Protein AF-A0A6B3RR26-F1 (afdb_monomer)

Radius of gyration: 13.53 Å; Cα contacts (8 Å, |Δi|>4): 14; chains: 1; bounding box: 30×25×24 Å

Solvent-accessible surface area (backbone atoms only — not comparable to full-atom values): 3726 Å² total; per-residue (Å²): 97,66,71,64,49,48,68,61,48,47,66,73,76,41,95,70,55,68,65,62,50,51,54,53,53,51,53,51,27,60,77,66,74,41,83,76,74,94,61,84,53,60,92,76,35,74,69,50,76,71,42,80,82,71,80,77,109

Foldseek 3Di:
DVVVVCVVVVVVVDPDDPVNVVVVVVVVCVVVVHDDDPDDDPCPDPVVVVDPVNPPD

Mean predicted aligned error: 7.21 Å

Structure (mmCIF, N/CA/C/O backbone):
data_AF-A0A6B3RR26-F1
#
_entry.id   AF-A0A6B3RR26-F1
#
loop_
_atom_site.group_PDB
_atom_site.id
_atom_site.type_symbol
_atom_site.label_atom_id
_atom_site.label_alt_id
_atom_site.label_comp_id
_atom_site.label_asym_id
_atom_site.label_entity_id
_atom_site.label_seq_id
_atom_site.pdbx_PDB_ins_code
_atom_site.Cartn_x
_atom_site.Cartn_y
_atom_site.Cartn_z
_atom_site.occupancy
_atom_site.B_iso_or_equiv
_atom_site.auth_seq_id
_atom_site.auth_comp_id
_atom_site.auth_asym_id
_atom_site.auth_atom_id
_atom_site.pdbx_PDB_model_num
ATOM 1 N N . MET A 1 1 ? 15.025 1.372 7.594 1.00 68.00 1 MET A N 1
ATOM 2 C CA . MET A 1 1 ? 14.111 1.736 6.475 1.00 68.00 1 MET A CA 1
ATOM 3 C C . MET A 1 1 ? 13.828 0.620 5.447 1.00 68.00 1 MET A C 1
ATOM 5 O O . MET A 1 1 ? 13.607 0.921 4.278 1.00 68.00 1 MET A O 1
ATOM 9 N N . LYS A 1 2 ? 13.776 -0.665 5.828 1.00 77.94 2 LYS A N 1
ATOM 10 C CA . LYS A 1 2 ? 13.583 -1.754 4.849 1.00 77.94 2 LYS A CA 1
ATOM 11 C C . LYS A 1 2 ? 12.233 -1.674 4.120 1.00 77.94 2 LYS A C 1
ATOM 13 O O . LYS A 1 2 ? 12.204 -1.782 2.903 1.00 77.94 2 LYS A O 1
ATOM 18 N N . ASP A 1 3 ? 11.157 -1.382 4.849 1.00 80.62 3 ASP A N 1
ATOM 19 C CA . ASP A 1 3 ? 9.809 -1.348 4.269 1.00 80.62 3 ASP A CA 1
ATOM 20 C C . ASP A 1 3 ? 9.659 -0.268 3.182 1.00 80.62 3 ASP A C 1
ATOM 22 O O . ASP A 1 3 ? 9.023 -0.500 2.160 1.00 80.62 3 ASP A O 1
ATOM 26 N N . PHE A 1 4 ? 10.309 0.892 3.342 1.00 80.81 4 PHE A N 1
ATOM 27 C CA . PHE A 1 4 ? 10.322 1.942 2.314 1.00 80.81 4 PHE A CA 1
ATOM 28 C C . PHE A 1 4 ? 11.147 1.554 1.085 1.00 80.81 4 PHE A C 1
ATOM 30 O O . PHE A 1 4 ? 10.763 1.870 -0.041 1.00 80.81 4 PHE A O 1
ATOM 37 N N . TYR A 1 5 ? 12.268 0.856 1.291 1.00 83.00 5 TYR A N 1
ATOM 38 C CA . TYR A 1 5 ? 13.072 0.347 0.186 1.00 83.00 5 TYR A CA 1
ATOM 39 C C . TYR A 1 5 ? 12.301 -0.702 -0.618 1.00 83.00 5 TYR A C 1
ATOM 41 O O . TYR A 1 5 ? 12.270 -0.625 -1.844 1.00 83.00 5 TYR A O 1
ATOM 49 N N . ASP A 1 6 ? 11.621 -1.625 0.062 1.00 85.25 6 ASP A N 1
ATOM 50 C CA . ASP A 1 6 ? 10.803 -2.655 -0.578 1.00 85.25 6 ASP A CA 1
ATOM 51 C C . ASP A 1 6 ? 9.650 -2.017 -1.381 1.00 85.25 6 ASP A C 1
ATOM 53 O O . ASP A 1 6 ? 9.429 -2.396 -2.531 1.00 85.25 6 ASP A O 1
ATOM 57 N N . LEU A 1 7 ? 8.992 -0.971 -0.856 1.00 83.94 7 LEU A N 1
ATOM 58 C CA . LEU A 1 7 ? 7.960 -0.207 -1.581 1.00 83.94 7 LEU A CA 1
ATOM 59 C C . LEU A 1 7 ? 8.475 0.472 -2.862 1.00 83.94 7 LEU A C 1
ATOM 61 O O . LEU A 1 7 ? 7.712 0.643 -3.811 1.00 83.94 7 LEU A O 1
ATOM 65 N N . TRP A 1 8 ? 9.753 0.851 -2.913 1.00 83.81 8 TRP A N 1
ATOM 66 C CA . TRP A 1 8 ? 10.374 1.440 -4.103 1.00 83.81 8 TRP A CA 1
ATOM 67 C C . TRP A 1 8 ? 10.935 0.392 -5.074 1.00 83.81 8 TRP A C 1
ATOM 69 O O . TRP A 1 8 ? 10.873 0.581 -6.292 1.00 83.81 8 TRP A O 1
ATOM 79 N N . ALA A 1 9 ? 11.504 -0.697 -4.556 1.00 88.25 9 ALA A N 1
ATOM 80 C CA . ALA A 1 9 ? 12.186 -1.721 -5.339 1.00 88.25 9 ALA A CA 1
ATOM 81 C C . ALA A 1 9 ? 11.211 -2.723 -5.975 1.00 88.25 9 ALA A C 1
ATOM 83 O O . ALA A 1 9 ? 11.399 -3.104 -7.132 1.00 88.25 9 ALA A O 1
ATOM 84 N N . LEU A 1 10 ? 10.154 -3.126 -5.260 1.00 87.25 10 LEU A N 1
ATOM 85 C CA . LEU A 1 10 ? 9.211 -4.149 -5.725 1.00 87.25 10 LEU A CA 1
ATOM 86 C C . LEU A 1 10 ? 8.500 -3.760 -7.032 1.00 87.25 10 LEU A C 1
ATOM 88 O O . LEU A 1 10 ? 8.587 -4.542 -7.976 1.00 87.25 10 LEU A O 1
ATOM 92 N N . 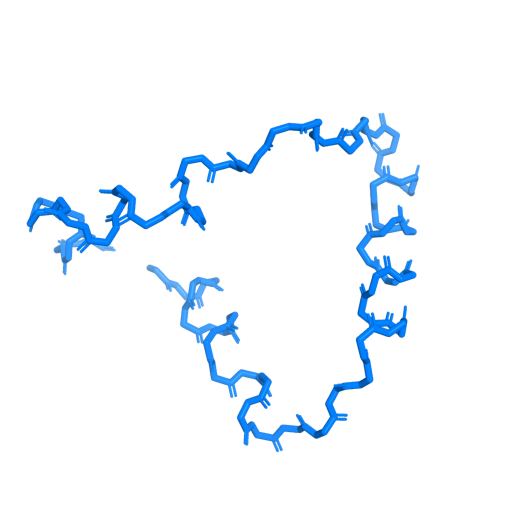PRO A 1 11 ? 7.901 -2.560 -7.182 1.00 86.19 11 PRO A N 1
ATOM 93 C CA . PRO A 1 11 ? 7.209 -2.191 -8.423 1.00 86.19 11 PRO A CA 1
ATOM 94 C C . PRO A 1 11 ? 8.133 -2.077 -9.641 1.00 86.19 11 PRO A C 1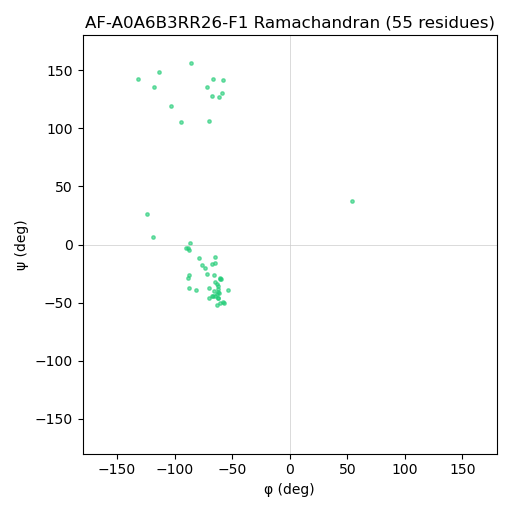
ATOM 96 O O . PRO A 1 11 ? 7.666 -2.036 -10.774 1.00 86.19 11 PRO A O 1
ATOM 99 N N . LYS A 1 12 ? 9.451 -1.989 -9.418 1.00 87.00 12 LYS A N 1
ATOM 100 C CA . LYS A 1 12 ? 10.466 -1.954 -10.479 1.00 87.00 12 LYS A CA 1
ATOM 101 C C . LYS A 1 12 ? 10.935 -3.345 -10.887 1.00 87.00 12 LYS A C 1
ATOM 103 O O . LYS A 1 12 ? 11.370 -3.529 -12.018 1.00 87.00 12 LYS A O 1
ATOM 108 N N . ALA A 1 13 ? 10.894 -4.296 -9.958 1.00 90.19 13 ALA A N 1
ATOM 109 C CA . ALA A 1 13 ? 11.329 -5.669 -10.178 1.00 90.19 13 ALA A CA 1
ATOM 110 C C . ALA A 1 13 ? 10.215 -6.561 -10.747 1.00 90.19 13 ALA A C 1
ATOM 112 O O . ALA A 1 13 ? 10.508 -7.545 -11.424 1.00 90.19 13 ALA A O 1
ATOM 113 N N . VAL A 1 14 ? 8.948 -6.226 -10.489 1.00 87.19 14 VAL A N 1
ATOM 114 C CA . VAL A 1 14 ? 7.776 -6.982 -10.949 1.00 87.19 14 VAL A CA 1
ATOM 115 C C . VAL A 1 14 ? 6.739 -6.061 -11.577 1.00 87.19 14 VAL A C 1
ATOM 117 O O . VAL A 1 14 ? 6.511 -4.950 -11.109 1.00 87.19 14 VAL A O 1
ATOM 120 N N . GLY A 1 15 ? 6.086 -6.548 -12.636 1.00 89.56 15 GLY A N 1
ATOM 121 C CA . GLY A 1 15 ? 4.921 -5.885 -13.215 1.00 89.56 15 GLY A CA 1
ATOM 122 C C . GLY A 1 15 ? 3.742 -6.004 -12.258 1.00 89.56 15 GLY A C 1
ATOM 123 O O . GLY A 1 15 ? 3.184 -7.087 -12.105 1.00 89.56 15 GLY A O 1
ATOM 124 N N . ILE A 1 16 ? 3.400 -4.902 -11.597 1.00 89.12 16 ILE A N 1
ATOM 125 C CA . ILE A 1 16 ? 2.269 -4.824 -10.674 1.00 89.12 16 ILE A CA 1
ATOM 126 C C . ILE A 1 16 ? 1.130 -4.105 -11.392 1.00 89.12 16 ILE A C 1
ATOM 128 O O . ILE A 1 16 ? 1.279 -2.945 -11.782 1.00 89.12 16 ILE A O 1
ATOM 132 N N . ASP A 1 17 ? -0.003 -4.785 -11.555 1.00 93.12 17 ASP A N 1
ATOM 133 C CA . ASP A 1 17 ? -1.226 -4.137 -12.014 1.00 93.12 17 ASP A CA 1
ATOM 134 C C . ASP A 1 17 ? -1.795 -3.243 -10.902 1.00 93.12 17 ASP A C 1
ATOM 136 O O . ASP A 1 17 ? -1.848 -3.621 -9.729 1.00 93.12 17 ASP A O 1
ATOM 140 N N . MET A 1 18 ? -2.207 -2.027 -11.265 1.00 88.62 18 MET A N 1
ATOM 141 C CA . MET A 1 18 ? -2.679 -1.040 -10.293 1.00 88.62 18 MET A CA 1
ATOM 142 C C . MET A 1 18 ? -3.973 -1.477 -9.597 1.00 88.62 18 MET A C 1
ATOM 144 O O . MET A 1 18 ? -4.179 -1.155 -8.426 1.00 88.62 18 MET A O 1
ATOM 148 N N . LYS A 1 19 ? -4.845 -2.215 -10.292 1.00 93.94 19 LYS A N 1
ATOM 149 C CA . LYS A 1 19 ? -6.083 -2.738 -9.717 1.00 93.94 19 LYS A CA 1
ATOM 150 C C . LYS A 1 19 ? -5.771 -3.833 -8.699 1.00 93.94 19 LYS A C 1
ATOM 152 O O . LYS A 1 19 ? -6.290 -3.779 -7.588 1.00 93.94 19 LYS A O 1
ATOM 157 N N . ASP A 1 20 ? -4.882 -4.760 -9.045 1.00 93.06 20 ASP A N 1
ATOM 158 C CA . ASP A 1 20 ? -4.466 -5.833 -8.135 1.00 93.06 20 ASP A CA 1
ATOM 159 C C . ASP A 1 20 ? -3.775 -5.272 -6.883 1.00 93.06 20 ASP A C 1
ATOM 161 O O . ASP A 1 20 ? -4.010 -5.742 -5.767 1.00 93.06 20 ASP A O 1
ATOM 165 N N . LEU A 1 21 ? -2.967 -4.217 -7.043 1.00 91.25 21 LEU A N 1
ATOM 166 C CA . LEU A 1 21 ? -2.353 -3.508 -5.922 1.00 91.25 21 LEU A CA 1
ATOM 167 C C . LEU A 1 21 ? -3.403 -2.868 -5.005 1.00 91.25 21 LEU A C 1
ATOM 169 O O . LEU A 1 21 ? -3.311 -3.003 -3.784 1.00 91.25 21 LEU A O 1
ATOM 173 N N . ALA A 1 22 ? -4.398 -2.186 -5.576 1.00 91.75 22 ALA A N 1
ATOM 174 C CA . ALA A 1 22 ? -5.473 -1.568 -4.806 1.00 91.75 22 ALA A CA 1
ATOM 175 C C . ALA A 1 22 ? -6.285 -2.618 -4.030 1.00 91.75 22 ALA A C 1
ATOM 177 O O . ALA A 1 22 ? -6.497 -2.457 -2.826 1.00 91.75 22 ALA A O 1
ATOM 178 N N . ASP A 1 23 ? -6.659 -3.721 -4.682 1.00 94.75 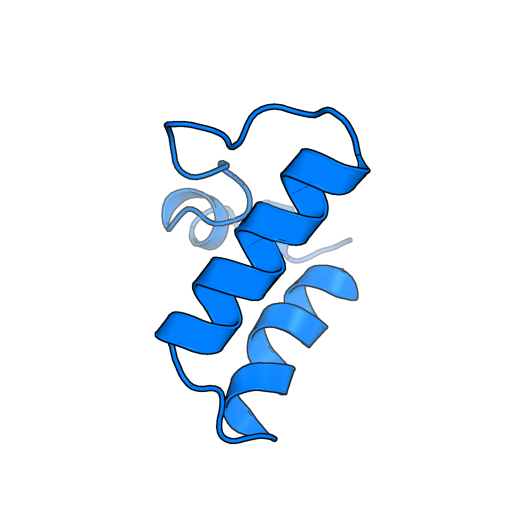23 ASP A N 1
ATOM 179 C CA . ASP A 1 23 ? -7.407 -4.821 -4.068 1.00 94.75 23 ASP A CA 1
ATOM 180 C C . ASP A 1 23 ? -6.612 -5.460 -2.911 1.00 94.75 23 ASP A C 1
ATOM 182 O O . ASP A 1 23 ? -7.156 -5.710 -1.832 1.00 94.75 23 ASP A O 1
ATOM 186 N N . ALA A 1 24 ? -5.299 -5.654 -3.084 1.00 93.50 24 ALA A N 1
ATOM 187 C CA . ALA A 1 24 ? -4.422 -6.188 -2.042 1.00 93.50 24 ALA A CA 1
ATOM 188 C C . ALA A 1 24 ? -4.284 -5.246 -0.831 1.00 93.50 24 ALA A C 1
ATOM 190 O O . ALA A 1 24 ? -4.274 -5.701 0.323 1.00 93.50 24 ALA A O 1
ATOM 191 N N . ILE A 1 25 ? -4.191 -3.934 -1.072 1.00 91.62 25 ILE A N 1
ATOM 192 C CA . ILE A 1 25 ? -4.157 -2.924 -0.009 1.00 91.62 25 ILE A CA 1
ATOM 193 C C . ILE A 1 25 ? -5.474 -2.962 0.773 1.00 91.62 25 ILE A C 1
ATOM 195 O O . ILE A 1 25 ? -5.441 -3.121 1.994 1.00 91.62 25 ILE A O 1
ATOM 199 N N . LEU A 1 26 ? -6.620 -2.894 0.090 1.00 93.94 26 LEU A N 1
ATOM 200 C CA . LEU A 1 26 ? -7.946 -2.932 0.717 1.00 93.94 26 LEU A CA 1
ATOM 201 C C . LEU A 1 26 ? -8.142 -4.198 1.559 1.00 93.94 26 LEU A C 1
ATOM 203 O O . LEU A 1 26 ? -8.434 -4.100 2.753 1.00 93.94 26 LEU A O 1
ATOM 207 N N . GLY A 1 27 ? -7.865 -5.373 0.990 1.00 96.00 27 GLY A N 1
ATOM 208 C CA . GLY A 1 27 ? -7.976 -6.647 1.702 1.00 96.00 27 GLY A CA 1
ATOM 209 C C . GLY A 1 27 ? -7.068 -6.731 2.935 1.00 96.00 27 GLY A C 1
ATOM 210 O O . GLY A 1 27 ? -7.414 -7.370 3.930 1.00 96.00 27 GLY A O 1
ATOM 211 N N . THR A 1 28 ? -5.919 -6.045 2.930 1.00 95.00 28 THR A N 1
ATOM 212 C CA . THR A 1 28 ? -5.040 -5.967 4.107 1.00 95.00 28 THR A CA 1
ATOM 213 C C . THR A 1 28 ? -5.679 -5.172 5.243 1.00 95.00 28 THR A C 1
ATOM 215 O O . THR A 1 28 ? -5.623 -5.615 6.393 1.00 95.00 28 THR A O 1
ATOM 218 N N . PHE A 1 29 ? -6.291 -4.026 4.939 1.00 95.12 29 PHE A N 1
ATOM 219 C CA . PHE A 1 29 ? -6.988 -3.196 5.924 1.00 95.12 29 PHE A CA 1
ATOM 220 C C . PHE A 1 29 ? -8.229 -3.902 6.483 1.00 95.12 29 PHE A C 1
ATOM 222 O O . PHE A 1 29 ? -8.393 -3.956 7.705 1.00 95.12 29 PHE A O 1
ATOM 229 N N . GLU A 1 30 ? -9.032 -4.533 5.622 1.00 96.44 30 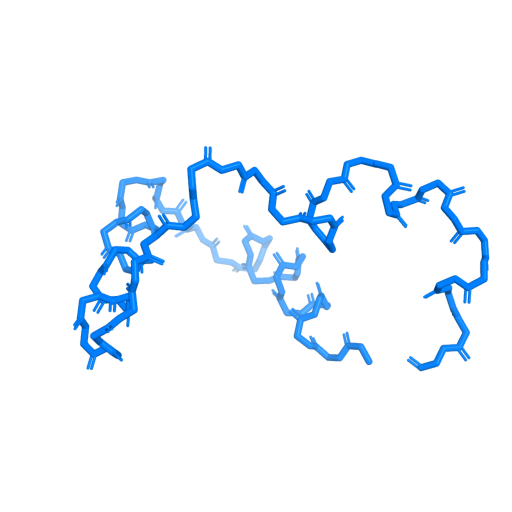GLU A N 1
ATOM 230 C CA . GLU A 1 30 ? -10.196 -5.332 6.025 1.00 96.44 30 GLU A CA 1
ATOM 231 C C . GLU A 1 30 ? -9.802 -6.471 6.971 1.00 96.44 30 GLU A C 1
ATOM 233 O O . GLU A 1 30 ? -10.357 -6.609 8.062 1.00 96.44 30 GLU A O 1
ATOM 238 N N . ARG A 1 31 ? -8.778 -7.253 6.607 1.00 96.88 31 ARG A N 1
ATOM 239 C CA . ARG A 1 31 ? 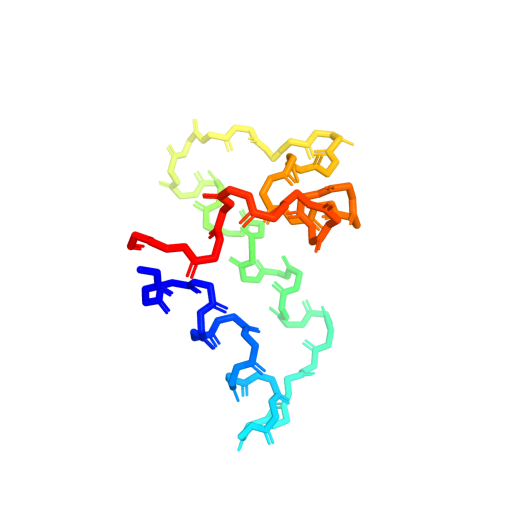-8.316 -8.395 7.409 1.00 96.88 31 ARG A CA 1
ATOM 240 C C . ARG A 1 31 ? -7.718 -7.978 8.753 1.00 96.88 31 ARG A C 1
ATOM 242 O O . ARG A 1 31 ? -7.725 -8.766 9.695 1.00 96.88 31 ARG A O 1
ATOM 249 N N . ARG A 1 32 ? -7.193 -6.754 8.846 1.00 96.56 32 ARG A N 1
ATOM 250 C CA . ARG A 1 32 ? -6.686 -6.157 10.092 1.00 96.56 32 ARG A CA 1
ATOM 251 C C . ARG A 1 32 ? -7.762 -5.421 10.891 1.00 96.56 32 ARG A C 1
ATOM 253 O O . ARG A 1 32 ? -7.464 -4.972 11.992 1.00 96.56 32 ARG A O 1
ATOM 260 N N . ASN A 1 33 ? -8.989 -5.330 10.375 1.00 94.62 33 ASN A N 1
ATOM 261 C CA . ASN A 1 33 ? -10.088 -4.567 10.969 1.00 94.62 33 ASN A CA 1
ATOM 262 C C . ASN A 1 33 ? -9.706 -3.099 11.244 1.00 94.62 33 ASN A C 1
ATOM 264 O O . ASN A 1 33 ? -10.052 -2.506 12.263 1.00 94.62 33 ASN A O 1
ATOM 268 N N . THR A 1 34 ? -8.930 -2.520 10.332 1.00 94.00 34 THR A N 1
ATOM 269 C CA . THR A 1 34 ? -8.457 -1.135 10.403 1.00 94.00 34 THR A CA 1
ATOM 270 C C . THR A 1 34 ? -8.999 -0.372 9.211 1.00 94.00 34 THR A C 1
ATOM 272 O O . THR A 1 34 ? -8.942 -0.876 8.094 1.00 94.00 34 THR A O 1
ATOM 275 N N . LEU A 1 35 ? -9.496 0.844 9.427 1.00 90.06 35 LEU A N 1
ATOM 276 C CA . LEU A 1 35 ? -9.978 1.685 8.334 1.00 90.06 35 LEU A CA 1
ATOM 277 C C . LEU A 1 35 ? -8.826 2.102 7.418 1.00 90.06 35 LEU A C 1
ATOM 279 O O . LEU A 1 35 ? -7.725 2.407 7.882 1.00 90.06 35 LEU A O 1
ATOM 283 N N . VAL A 1 36 ? -9.109 2.158 6.119 1.00 88.94 36 VAL A N 1
ATOM 284 C CA . VAL A 1 36 ? -8.194 2.741 5.138 1.00 88.94 36 VAL A CA 1
ATOM 285 C C . VAL A 1 36 ? -8.118 4.252 5.400 1.00 88.94 36 VAL A C 1
ATOM 287 O O . VAL A 1 36 ? -9.166 4.900 5.485 1.00 88.94 36 VAL A O 1
ATOM 290 N N . PRO A 1 37 ? -6.917 4.837 5.544 1.00 87.62 37 PRO A N 1
ATOM 291 C CA . PRO A 1 37 ? -6.766 6.276 5.706 1.00 87.62 37 PRO A CA 1
ATOM 292 C C . PRO A 1 37 ? -7.361 7.032 4.512 1.00 87.62 37 PRO A C 1
ATOM 294 O O . PRO A 1 37 ? -7.046 6.730 3.364 1.00 87.62 37 PRO A O 1
ATOM 297 N N . ALA A 1 38 ? -8.195 8.040 4.780 1.00 86.88 38 ALA A N 1
ATOM 298 C CA . ALA A 1 38 ? -8.749 8.907 3.734 1.00 86.88 38 ALA A CA 1
ATOM 299 C C . ALA A 1 38 ? -7.712 9.895 3.170 1.00 86.88 38 ALA A C 1
ATOM 301 O O . ALA A 1 38 ? -7.883 10.435 2.080 1.00 86.88 38 ALA A O 1
ATOM 302 N N . THR A 1 39 ? -6.639 10.142 3.921 1.00 85.88 39 THR A N 1
ATOM 303 C CA . THR A 1 39 ? -5.530 11.014 3.539 1.00 85.88 39 THR A CA 1
ATOM 304 C C . THR A 1 39 ? -4.256 10.199 3.356 1.00 85.88 39 THR A C 1
ATOM 306 O O . THR A 1 39 ? -4.046 9.190 4.034 1.00 85.88 39 THR A O 1
ATOM 309 N N . CYS A 1 40 ? -3.390 10.638 2.437 1.00 81.12 40 CYS A N 1
ATOM 310 C CA . CYS A 1 40 ? -2.094 9.997 2.243 1.00 81.12 40 CYS A CA 1
ATOM 311 C C . CYS A 1 40 ? -1.273 10.102 3.543 1.00 81.12 40 CYS A C 1
ATOM 313 O O . CYS A 1 40 ? -1.123 11.209 4.071 1.00 81.12 40 CYS A O 1
ATOM 315 N N . PRO A 1 41 ? -0.749 8.987 4.082 1.00 83.19 41 PRO A N 1
ATOM 316 C CA . PRO A 1 41 ? 0.117 9.025 5.250 1.00 83.19 41 PRO A CA 1
ATOM 317 C C . PRO A 1 41 ? 1.341 9.902 4.992 1.00 83.19 41 PRO A C 1
ATOM 319 O O . PRO A 1 41 ? 1.938 9.821 3.921 1.00 83.19 41 PRO A O 1
ATOM 322 N N . VAL A 1 42 ? 1.774 10.670 5.997 1.00 80.50 42 VAL A N 1
ATOM 323 C CA . VAL A 1 42 ? 2.947 11.554 5.871 1.00 80.50 42 VAL A CA 1
ATOM 324 C C . VAL A 1 42 ? 4.188 10.802 5.380 1.00 80.50 42 VAL A C 1
ATOM 326 O O . VAL A 1 42 ? 4.879 11.289 4.507 1.00 80.50 42 VAL A O 1
ATOM 329 N N . GLY A 1 43 ? 4.424 9.562 5.828 1.00 77.00 43 GLY A N 1
ATOM 330 C CA . GLY A 1 43 ? 5.569 8.751 5.383 1.00 77.00 43 GLY A CA 1
ATOM 331 C C . GLY A 1 43 ? 5.563 8.364 3.896 1.00 77.00 43 GLY A C 1
ATOM 332 O O . GLY A 1 43 ? 6.557 7.842 3.406 1.00 77.00 43 GLY A O 1
ATOM 333 N N . LEU A 1 44 ? 4.454 8.594 3.190 1.00 76.00 44 LEU 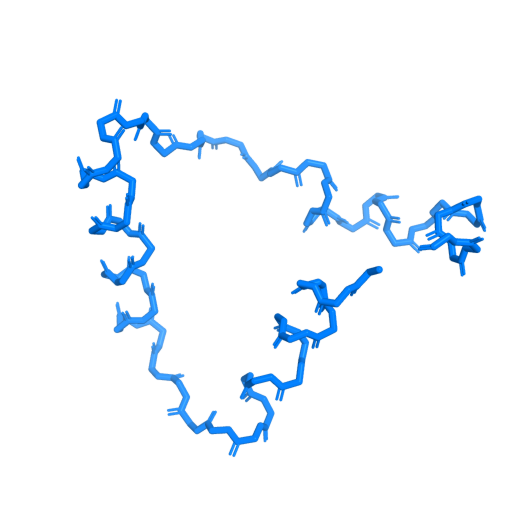A N 1
ATOM 334 C CA . LEU A 1 44 ? 4.288 8.365 1.754 1.00 76.00 44 LEU A CA 1
ATOM 335 C C . LEU A 1 44 ? 3.958 9.666 0.999 1.00 76.00 44 LEU A C 1
ATOM 337 O O . LEU A 1 44 ? 3.661 9.623 -0.195 1.00 76.00 44 LEU A O 1
ATOM 341 N N . SER A 1 45 ? 3.987 10.822 1.672 1.00 77.88 45 SER A N 1
ATOM 342 C CA . SER A 1 45 ? 3.791 12.123 1.040 1.00 77.88 45 SER A CA 1
ATOM 343 C C . SER A 1 45 ? 5.108 12.662 0.475 1.00 77.88 45 SER A C 1
ATOM 345 O O . SER A 1 45 ? 6.201 12.320 0.929 1.00 77.88 45 SER A O 1
ATOM 347 N N . ALA A 1 46 ? 5.010 13.549 -0.519 1.00 71.25 46 ALA A N 1
ATOM 348 C CA . ALA A 1 46 ? 6.181 14.233 -1.070 1.00 71.25 46 ALA A CA 1
ATOM 349 C C . ALA A 1 46 ? 6.919 15.068 -0.004 1.00 71.25 46 ALA A C 1
ATOM 351 O O . ALA A 1 46 ? 8.136 15.219 -0.064 1.00 71.25 46 ALA A O 1
ATOM 352 N N . GLU A 1 47 ? 6.200 15.556 1.007 1.00 68.56 47 GLU A N 1
ATOM 353 C CA . GLU A 1 47 ? 6.745 16.362 2.104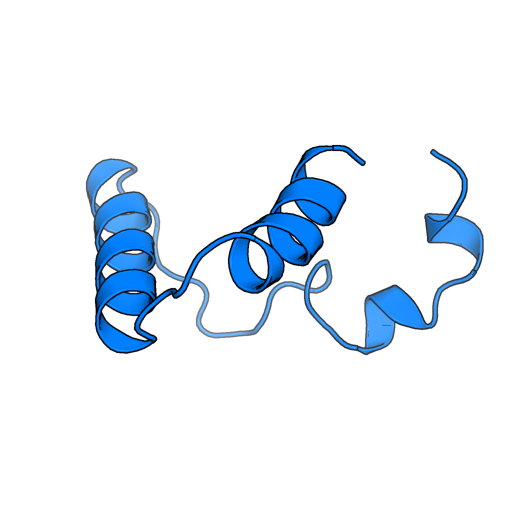 1.00 68.56 47 GLU A CA 1
ATOM 354 C C . GLU A 1 47 ? 7.768 15.579 2.936 1.00 68.56 47 GLU A C 1
ATOM 356 O O . GLU A 1 47 ? 8.779 16.133 3.351 1.00 68.56 47 GLU A O 1
ATOM 361 N N . PHE A 1 48 ? 7.573 14.269 3.105 1.00 69.50 48 PHE A N 1
ATOM 362 C CA . PHE A 1 48 ? 8.514 13.409 3.825 1.00 69.50 48 PHE A CA 1
ATOM 363 C C . PHE A 1 48 ? 9.816 13.162 3.060 1.00 69.50 48 PHE A C 1
ATOM 365 O O . PHE A 1 48 ? 10.852 12.924 3.673 1.00 69.50 48 PHE A O 1
ATOM 372 N N . THR A 1 49 ? 9.793 13.257 1.727 1.00 63.56 49 THR A N 1
ATOM 373 C CA . THR A 1 49 ? 11.013 13.162 0.905 1.00 63.56 49 THR A CA 1
ATOM 374 C C . THR A 1 49 ? 11.862 14.434 0.945 1.00 63.56 49 THR A C 1
ATOM 376 O O . THR A 1 49 ? 13.040 14.386 0.603 1.00 63.56 49 THR A O 1
ATOM 379 N N . ALA A 1 50 ? 11.277 15.557 1.373 1.00 59.78 50 ALA A N 1
ATOM 380 C CA . ALA A 1 50 ? 11.945 16.850 1.480 1.00 59.78 50 ALA A CA 1
ATOM 381 C C . ALA A 1 50 ? 12.605 17.087 2.850 1.00 59.78 50 ALA A C 1
ATOM 383 O O . ALA A 1 50 ? 13.240 18.123 3.034 1.00 59.78 50 ALA A O 1
ATOM 384 N N . ASP A 1 51 ? 12.465 16.151 3.795 1.00 58.06 51 ASP A N 1
ATOM 385 C CA . ASP A 1 51 ? 12.983 16.280 5.155 1.00 58.06 51 ASP A CA 1
ATOM 386 C C . ASP A 1 51 ? 14.375 15.614 5.276 1.00 58.06 51 ASP A C 1
ATOM 388 O O . ASP A 1 51 ? 14.480 14.380 5.268 1.00 58.06 51 ASP A O 1
ATOM 392 N N . 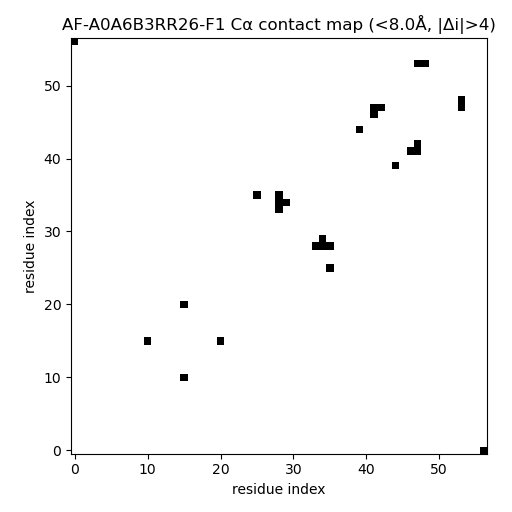PRO A 1 52 ? 15.474 16.393 5.341 1.00 53.06 52 PRO A N 1
ATOM 393 C CA . PRO A 1 52 ? 16.838 15.864 5.318 1.00 53.06 52 PRO A CA 1
ATOM 394 C C . PRO A 1 52 ? 17.213 15.056 6.573 1.00 53.06 52 PRO A C 1
ATOM 396 O O . PRO A 1 52 ? 18.150 14.259 6.516 1.00 53.06 52 PRO A O 1
ATOM 399 N N . ASP A 1 53 ? 16.469 15.177 7.678 1.00 54.09 53 ASP A N 1
ATOM 400 C CA . ASP A 1 53 ? 16.703 14.399 8.906 1.00 54.09 53 ASP A CA 1
ATOM 401 C C . ASP A 1 53 ? 16.163 12.956 8.824 1.00 54.09 53 ASP A C 1
ATOM 403 O O . ASP A 1 53 ? 16.507 12.099 9.641 1.00 54.09 53 ASP A O 1
ATOM 407 N N . LYS A 1 54 ? 15.353 12.632 7.805 1.00 52.78 54 LYS A N 1
ATOM 408 C CA . LYS A 1 54 ? 14.770 11.293 7.606 1.00 52.78 54 LYS A CA 1
ATOM 409 C C . LYS A 1 54 ? 15.658 10.334 6.809 1.00 52.78 54 LYS A C 1
ATOM 411 O O . LYS A 1 54 ? 15.295 9.167 6.703 1.00 52.78 54 LYS A O 1
ATOM 416 N N . MET A 1 55 ? 16.808 10.774 6.285 1.00 50.94 55 MET A N 1
ATOM 417 C CA . MET A 1 55 ? 17.739 9.936 5.504 1.00 50.94 55 MET A CA 1
ATOM 418 C C . MET A 1 55 ? 18.765 9.148 6.348 1.00 50.94 55 MET A C 1
ATOM 420 O O . MET A 1 55 ? 19.558 8.405 5.771 1.00 50.94 55 MET A O 1
ATOM 424 N N . THR A 1 56 ? 18.744 9.245 7.687 1.00 42.81 56 THR A N 1
ATOM 425 C CA . THR A 1 56 ? 19.860 8.760 8.539 1.00 42.81 56 THR A CA 1
ATOM 426 C C . THR A 1 56 ? 19.487 7.731 9.629 1.00 42.81 56 THR A C 1
ATOM 428 O O . THR A 1 56 ? 20.209 7.626 10.615 1.00 42.81 56 THR A O 1
ATOM 431 N N . GLN A 1 57 ? 18.417 6.927 9.504 1.00 42.66 57 GLN A N 1
ATOM 432 C CA . GLN A 1 57 ? 18.128 5.873 10.510 1.00 42.66 57 GLN A CA 1
ATOM 433 C C . GLN A 1 57 ? 17.719 4.495 9.972 1.00 42.66 57 GLN A C 1
ATOM 435 O O . GLN A 1 57 ? 16.704 4.376 9.251 1.00 42.66 57 GLN A O 1
#

Secondary structure (DSSP, 8-state):
-HHHHHHHHHHHHS---HHHHHHHHHHHHHHTT-PPPSS--GGGSHHHHT-GGGG--

pLDDT: mean 81.41, std 14.38, range [42.66, 96.88]

Organism: NCBI:txid2709381

Sequence (57 aa):
MKDFYDLWALPKAVGIDMKDLADAILGTFERRNTLVPATCPVGLSAEFTADPDKMT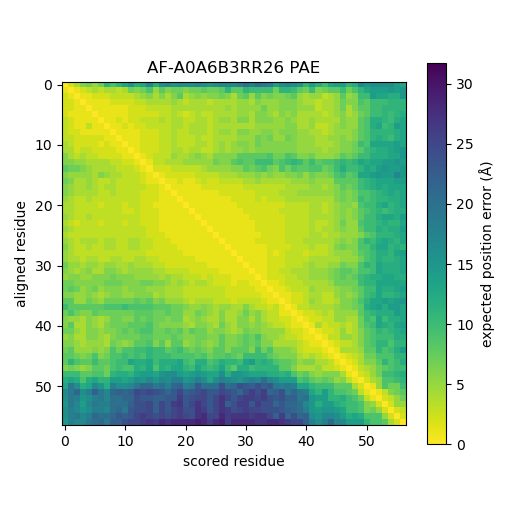Q

InterPro domains:
  IPR014942 Nucleotidyl transferase AbiEii toxin, Type IV TA system [PF08843] (1-45)